Protein AF-A0A2G9R5C5-F1 (afdb_monomer_lite)

Radius of gyration: 30.63 Å; chains: 1; bounding box: 73×60×67 Å

Foldseek 3Di:
DDDDDDDDPDDDDDDDDDDPWPAPDVPHTPDDPVVVCVVVVVVVVDDDDPPDPPPPPPPDDDQWDWDFDDDPPPPGTDTGGPDDDDPDDDPDDDDDDDDDPPDDPLLPDDADDDPQQDQQDWDADCDDPRHRDTWGWHDQDSSNWTFIGDPVVPDDDDTDTHHDPPDD

Secondary structure (DSSP, 8-state):
-PPP----------PPPPPSS-EEETTEESS-HHHHHHHTTTTT-PPPPPSS-------PPPSEEEEE--STTS-SEEEEESSPPPS---SSPPPPPP--SS---GGGPPP---TT--TTPEEEP-SSTTTT-EEEEEEE-TTSPEEEE--TTT----SB-PPP----

Structure (mmCIF, N/CA/C/O backbone):
data_AF-A0A2G9R5C5-F1
#
_entry.id   AF-A0A2G9R5C5-F1
#
loop_
_atom_site.group_PDB
_atom_site.id
_atom_site.type_symbol
_atom_site.label_atom_id
_atom_site.label_alt_id
_atom_site.label_comp_id
_atom_site.label_asym_id
_atom_site.label_entity_id
_atom_site.label_seq_id
_atom_site.pdbx_PDB_ins_code
_atom_site.Cartn_x
_atom_site.Cartn_y
_atom_site.Cartn_z
_atom_site.occupancy
_atom_site.B_iso_or_equiv
_atom_site.auth_seq_id
_atom_site.auth_comp_id
_atom_site.auth_asym_id
_atom_site.auth_atom_id
_atom_site.pdbx_PDB_model_num
ATOM 1 N N . MET A 1 1 ? 33.228 -50.742 -10.915 1.00 42.09 1 MET A N 1
ATOM 2 C CA . MET A 1 1 ? 33.527 -49.304 -10.739 1.00 42.09 1 MET A CA 1
ATOM 3 C C . MET A 1 1 ? 32.229 -48.598 -10.375 1.00 42.09 1 MET A C 1
ATOM 5 O O . MET A 1 1 ? 31.372 -48.459 -11.234 1.00 42.09 1 MET A O 1
ATOM 9 N N . HIS A 1 2 ? 32.029 -48.271 -9.098 1.00 41.22 2 HIS A N 1
ATOM 10 C CA . HIS A 1 2 ? 30.785 -47.669 -8.605 1.00 41.22 2 HIS A CA 1
ATOM 11 C C . HIS A 1 2 ? 30.850 -46.144 -8.761 1.00 41.22 2 HIS A C 1
ATOM 13 O O . HIS A 1 2 ? 31.753 -45.508 -8.221 1.00 41.22 2 HIS A O 1
ATOM 19 N N . SER A 1 3 ? 29.920 -45.561 -9.522 1.00 46.59 3 SER A N 1
ATOM 20 C CA . SER A 1 3 ? 29.810 -44.111 -9.699 1.00 46.59 3 SER A CA 1
ATOM 21 C C . SER A 1 3 ? 29.190 -43.476 -8.455 1.00 46.59 3 SER A C 1
ATOM 23 O O . SER A 1 3 ? 28.039 -43.762 -8.121 1.00 46.59 3 SER A O 1
ATOM 25 N N . MET A 1 4 ? 29.932 -42.600 -7.781 1.00 47.84 4 MET A N 1
ATOM 26 C CA . MET A 1 4 ? 29.408 -41.802 -6.674 1.00 47.84 4 MET A CA 1
ATOM 27 C C . MET A 1 4 ? 28.444 -40.737 -7.205 1.00 47.84 4 MET A C 1
ATOM 29 O O . MET A 1 4 ? 28.829 -39.857 -7.976 1.00 47.84 4 MET A O 1
ATOM 33 N N . ALA A 1 5 ? 27.178 -40.834 -6.799 1.00 51.69 5 ALA A N 1
ATOM 34 C CA . ALA A 1 5 ? 26.180 -39.801 -7.021 1.00 51.69 5 ALA A CA 1
ATOM 35 C C . ALA A 1 5 ? 26.547 -38.570 -6.180 1.00 51.69 5 ALA A C 1
ATOM 37 O O . ALA A 1 5 ? 26.550 -38.621 -4.953 1.00 51.69 5 ALA A O 1
ATOM 38 N N . GLY A 1 6 ? 26.894 -37.471 -6.851 1.00 49.00 6 GLY A N 1
ATOM 39 C CA . GLY A 1 6 ? 27.171 -36.195 -6.205 1.00 49.00 6 GLY A CA 1
ATOM 40 C C . GLY A 1 6 ? 25.922 -35.654 -5.515 1.00 49.00 6 GLY A C 1
ATOM 41 O O . GLY A 1 6 ? 24.905 -35.390 -6.159 1.00 49.00 6 GLY A O 1
ATOM 42 N N . GLU A 1 7 ? 26.018 -35.480 -4.203 1.00 55.56 7 GLU A N 1
ATOM 43 C CA . GLU A 1 7 ? 25.000 -34.872 -3.358 1.00 55.56 7 GLU A CA 1
ATOM 44 C C . GLU A 1 7 ? 24.770 -33.416 -3.807 1.00 55.56 7 GLU A C 1
ATOM 46 O O . GLU A 1 7 ? 25.667 -32.568 -3.760 1.00 55.56 7 GLU A O 1
ATOM 51 N N . GLN A 1 8 ? 23.575 -33.113 -4.319 1.00 54.59 8 GLN A N 1
ATOM 52 C CA . GLN A 1 8 ? 23.234 -31.751 -4.720 1.00 54.59 8 GLN A CA 1
ATOM 53 C C . GLN A 1 8 ? 22.998 -30.901 -3.470 1.00 54.59 8 GLN A C 1
ATOM 55 O O . GLN A 1 8 ? 21.933 -30.955 -2.861 1.00 54.59 8 GLN A O 1
ATOM 60 N N . ALA A 1 9 ? 23.992 -30.090 -3.105 1.00 55.53 9 ALA A N 1
ATOM 61 C CA . ALA A 1 9 ? 23.889 -29.134 -2.009 1.00 55.53 9 ALA A CA 1
ATOM 62 C C . ALA A 1 9 ? 22.664 -28.213 -2.181 1.00 55.53 9 ALA A C 1
ATOM 64 O O . ALA A 1 9 ? 22.562 -27.430 -3.134 1.00 55.53 9 ALA A O 1
ATOM 65 N N . GLU A 1 10 ? 21.737 -28.291 -1.227 1.00 58.97 10 GLU A N 1
ATOM 66 C CA . GLU A 1 10 ? 20.510 -27.504 -1.194 1.00 58.97 10 GLU A CA 1
ATOM 67 C C . GLU A 1 10 ? 20.840 -25.999 -1.111 1.00 58.97 10 GLU A C 1
ATOM 69 O O . GLU A 1 10 ? 21.441 -25.499 -0.153 1.00 58.97 10 GLU A O 1
ATOM 74 N N . LYS A 1 11 ? 20.465 -25.228 -2.140 1.00 55.47 11 LYS A N 1
ATOM 75 C CA . LYS A 1 11 ? 20.684 -23.773 -2.161 1.00 55.47 11 LYS A CA 1
ATOM 76 C C . LYS A 1 11 ? 19.793 -23.093 -1.120 1.00 55.47 11 LYS A C 1
ATOM 78 O O . LYS A 1 11 ? 18.636 -22.777 -1.389 1.00 55.47 11 LYS A O 1
ATOM 83 N N . LYS A 1 12 ? 20.369 -22.777 0.044 1.00 60.56 12 LYS A N 1
ATOM 84 C CA . LYS A 1 12 ? 19.718 -22.010 1.119 1.00 60.56 12 LYS A CA 1
ATOM 85 C C . LYS A 1 12 ? 19.086 -20.719 0.573 1.00 60.56 12 LYS A C 1
ATOM 87 O O . LYS A 1 12 ? 19.779 -19.832 0.062 1.00 60.56 12 LYS A O 1
ATOM 92 N N . VAL A 1 13 ? 17.761 -20.603 0.692 1.00 72.50 13 VAL A N 1
ATOM 93 C CA . VAL A 1 13 ? 16.987 -19.452 0.200 1.00 72.50 13 VAL A CA 1
ATOM 94 C C . VAL A 1 13 ? 17.481 -18.165 0.867 1.00 72.50 13 VAL A C 1
ATOM 96 O O . VAL A 1 13 ? 17.433 -18.009 2.089 1.00 72.50 13 VAL A O 1
ATOM 99 N N . ARG A 1 14 ? 17.960 -17.210 0.061 1.00 68.50 14 ARG A N 1
ATOM 100 C CA . ARG A 1 14 ? 18.412 -15.901 0.550 1.00 68.50 14 ARG A CA 1
ATOM 101 C C . ARG A 1 14 ? 17.221 -15.117 1.105 1.00 68.50 14 ARG A C 1
ATOM 103 O O . ARG A 1 14 ? 16.388 -14.631 0.346 1.00 68.50 14 ARG A O 1
ATOM 110 N N . ARG A 1 15 ? 17.159 -14.939 2.428 1.00 75.69 15 ARG A N 1
ATOM 111 C CA . ARG A 1 15 ? 16.175 -14.049 3.062 1.00 75.69 15 ARG A CA 1
ATOM 112 C C . ARG A 1 15 ? 16.554 -12.589 2.788 1.00 75.69 15 ARG A C 1
ATOM 114 O O . ARG A 1 15 ? 17.653 -12.142 3.122 1.00 75.69 15 ARG A O 1
ATOM 121 N N . HIS A 1 16 ? 15.652 -11.834 2.165 1.00 82.06 16 HIS A N 1
ATOM 122 C CA . HIS A 1 16 ? 15.826 -10.393 1.997 1.00 82.06 16 HIS A CA 1
ATOM 123 C C . HIS A 1 16 ? 15.707 -9.687 3.354 1.00 82.06 16 HIS A C 1
ATOM 125 O O . HIS A 1 16 ? 14.856 -10.024 4.171 1.00 82.06 16 HIS A O 1
ATOM 131 N N . HIS A 1 17 ? 16.578 -8.707 3.603 1.00 84.25 17 HIS A N 1
ATOM 132 C CA . HIS A 1 17 ? 16.556 -7.949 4.853 1.00 84.25 17 HIS A CA 1
ATOM 133 C C . HIS A 1 17 ? 15.386 -6.954 4.854 1.00 84.25 17 HIS A C 1
ATOM 135 O O . HIS A 1 17 ? 15.147 -6.284 3.849 1.00 84.25 17 HIS A O 1
ATOM 141 N N . ALA A 1 18 ? 14.706 -6.812 5.994 1.00 87.06 18 ALA A N 1
ATOM 142 C CA . ALA A 1 18 ? 13.695 -5.776 6.206 1.00 87.06 18 ALA A CA 1
ATOM 143 C C . ALA A 1 18 ? 14.317 -4.363 6.293 1.00 87.06 18 ALA A C 1
ATOM 145 O O . ALA A 1 18 ? 15.541 -4.199 6.379 1.00 87.06 18 ALA A O 1
ATOM 146 N N . SER A 1 19 ? 13.474 -3.321 6.282 1.00 87.88 19 SER A N 1
ATOM 147 C CA . SER A 1 19 ? 13.937 -1.943 6.501 1.00 87.88 19 SER A CA 1
ATOM 148 C C . SER A 1 19 ? 14.635 -1.823 7.858 1.00 87.88 19 SER A C 1
ATOM 150 O O . SER A 1 19 ? 14.050 -2.128 8.891 1.00 87.88 19 SER A O 1
ATOM 152 N N . ARG A 1 20 ? 15.874 -1.315 7.866 1.00 91.06 20 ARG A N 1
ATOM 153 C CA . ARG A 1 20 ? 16.625 -1.015 9.103 1.00 91.06 20 ARG A CA 1
ATOM 154 C C . ARG A 1 20 ? 16.224 0.326 9.746 1.00 91.06 20 ARG A C 1
ATOM 156 O O . ARG A 1 20 ? 16.790 0.673 10.783 1.00 91.06 20 ARG A O 1
ATOM 163 N N . ASN A 1 21 ? 15.297 1.067 9.122 1.00 94.38 21 ASN A N 1
ATOM 164 C CA . ASN A 1 21 ? 14.729 2.320 9.626 1.00 94.38 21 ASN A CA 1
ATOM 165 C C . ASN A 1 21 ? 13.219 2.145 9.876 1.00 94.38 21 ASN A C 1
ATOM 167 O O . ASN A 1 21 ? 12.477 2.016 8.893 1.00 94.38 21 ASN A O 1
ATOM 171 N N . PRO A 1 22 ? 12.757 2.094 11.140 1.00 94.38 22 PRO A N 1
ATOM 172 C CA . PRO A 1 22 ? 11.332 2.070 11.441 1.00 94.38 22 PRO A CA 1
ATOM 173 C C . PRO A 1 22 ? 10.683 3.416 11.083 1.00 94.38 22 PRO A C 1
ATOM 175 O O . PRO A 1 22 ? 11.343 4.456 11.046 1.00 94.38 22 PRO A O 1
ATOM 178 N N . VAL A 1 23 ? 9.387 3.383 10.786 1.00 94.94 23 VAL A N 1
ATOM 179 C CA . VAL A 1 23 ? 8.602 4.561 10.392 1.00 94.94 23 VAL A CA 1
ATOM 180 C C . VAL A 1 23 ? 8.148 5.301 11.653 1.00 94.94 23 VAL A C 1
ATOM 182 O O . VAL A 1 23 ? 7.579 4.665 12.534 1.00 94.94 23 VAL A O 1
ATOM 185 N N . LEU A 1 24 ? 8.390 6.615 11.738 1.00 94.12 24 LEU A N 1
ATOM 186 C CA . LEU A 1 24 ? 7.807 7.470 12.788 1.00 94.12 24 LEU A CA 1
ATOM 187 C C . LEU A 1 24 ? 6.413 7.939 12.381 1.00 94.12 24 LEU A C 1
ATOM 189 O O . LEU A 1 24 ? 5.443 7.756 13.103 1.00 94.12 24 LEU A O 1
ATOM 193 N N . ALA A 1 25 ? 6.328 8.504 11.180 1.00 94.00 25 ALA A N 1
ATOM 194 C CA . ALA A 1 25 ? 5.101 8.967 10.554 1.00 94.00 25 ALA A CA 1
ATOM 195 C C . ALA A 1 25 ? 5.157 8.651 9.057 1.00 94.00 25 ALA A C 1
ATOM 197 O O . ALA A 1 25 ? 6.214 8.327 8.507 1.00 94.00 25 ALA A O 1
ATOM 198 N N . ARG A 1 26 ? 4.022 8.721 8.359 1.00 93.25 26 ARG A N 1
ATOM 199 C CA . ARG A 1 26 ? 3.970 8.399 6.927 1.00 93.25 26 ARG A CA 1
ATOM 200 C C . ARG A 1 26 ? 4.939 9.297 6.140 1.00 93.25 26 ARG A C 1
ATOM 202 O O . ARG A 1 26 ? 4.741 10.497 6.060 1.00 93.25 26 ARG A O 1
ATOM 209 N N . GLY A 1 27 ? 5.963 8.690 5.534 1.00 93.56 27 GLY A N 1
ATOM 210 C CA . GLY A 1 27 ? 7.002 9.396 4.770 1.00 93.56 27 GLY A CA 1
ATOM 211 C C . GLY A 1 27 ? 8.249 9.786 5.574 1.00 93.56 27 GLY A C 1
ATOM 212 O O . GLY A 1 27 ? 9.239 10.187 4.970 1.00 93.56 27 GLY A O 1
ATOM 213 N N . ILE A 1 28 ? 8.245 9.603 6.900 1.00 94.88 28 ILE A N 1
ATOM 214 C CA . ILE A 1 28 ? 9.334 10.005 7.801 1.00 94.88 28 ILE A CA 1
ATOM 215 C C . ILE A 1 28 ? 9.857 8.781 8.569 1.00 94.88 28 ILE A C 1
ATOM 217 O O . ILE A 1 28 ? 9.120 8.097 9.285 1.00 94.88 28 ILE A O 1
ATOM 221 N N . GLY A 1 29 ? 11.150 8.491 8.412 1.00 95.94 29 GLY A N 1
ATOM 222 C CA . GLY A 1 29 ? 11.846 7.436 9.157 1.00 95.94 29 GLY A CA 1
ATOM 223 C C . GLY A 1 29 ? 12.398 7.930 10.497 1.00 95.94 29 GLY A C 1
ATOM 224 O O . GLY A 1 29 ? 12.662 9.117 10.653 1.00 95.94 29 GLY A O 1
ATOM 225 N N . LYS A 1 30 ? 12.616 7.012 11.445 1.00 96.00 30 LYS A N 1
ATOM 226 C CA . LYS A 1 30 ? 13.136 7.311 12.792 1.00 96.00 30 LYS A CA 1
ATOM 227 C C . LYS A 1 30 ? 14.566 7.821 12.817 1.00 96.00 30 LYS A C 1
ATOM 229 O O . LYS A 1 30 ? 14.893 8.706 13.597 1.00 96.00 30 LYS A O 1
ATOM 234 N N . TYR A 1 31 ? 15.427 7.232 12.000 1.00 96.50 31 TYR A N 1
ATOM 235 C CA . TYR A 1 31 ? 16.850 7.551 11.987 1.00 96.50 31 TYR A CA 1
ATOM 236 C C . TYR A 1 31 ? 17.209 8.515 10.858 1.00 96.50 31 TYR A C 1
ATOM 238 O O . TYR A 1 31 ? 16.689 8.403 9.742 1.00 96.50 31 TYR A O 1
ATOM 246 N N . SER A 1 32 ? 18.167 9.398 11.146 1.00 95.50 32 SER A N 1
ATOM 247 C CA . SER A 1 32 ? 18.791 10.305 10.184 1.00 95.50 32 SER A CA 1
ATOM 248 C C . SER A 1 32 ? 19.652 9.559 9.153 1.00 95.50 32 SER A C 1
ATOM 250 O O . SER A 1 32 ? 19.941 8.361 9.273 1.00 95.50 32 SER A O 1
ATOM 252 N N . ARG A 1 33 ? 20.089 10.277 8.110 1.00 94.44 33 ARG A N 1
ATOM 253 C CA . ARG A 1 33 ? 20.901 9.711 7.019 1.00 94.44 33 ARG A CA 1
ATOM 254 C C . ARG A 1 33 ? 22.253 9.170 7.503 1.00 94.44 33 ARG A C 1
ATOM 256 O O . ARG A 1 33 ? 22.628 8.071 7.097 1.00 94.44 33 ARG A O 1
ATOM 263 N N . SER A 1 34 ? 22.948 9.888 8.389 1.00 95.56 34 SER A N 1
ATOM 264 C CA . SER A 1 34 ? 24.255 9.490 8.939 1.00 95.56 34 SER A CA 1
ATOM 265 C C . SER A 1 34 ? 24.152 8.248 9.829 1.00 95.56 34 SER A C 1
ATOM 267 O O . SER A 1 34 ? 24.880 7.274 9.628 1.00 95.56 34 SER A O 1
ATOM 269 N N . ALA A 1 35 ? 23.169 8.213 10.733 1.00 95.75 35 ALA A N 1
ATOM 270 C CA . ALA A 1 35 ? 22.892 7.038 11.555 1.00 95.75 35 ALA A CA 1
ATOM 271 C C . ALA A 1 35 ? 22.565 5.808 10.686 1.00 95.75 35 ALA A C 1
ATOM 273 O O . ALA A 1 35 ? 23.067 4.707 10.922 1.00 95.75 35 ALA A O 1
ATOM 274 N N . MET A 1 36 ? 21.768 5.985 9.626 1.00 95.38 36 MET A N 1
ATOM 275 C CA . MET A 1 36 ? 21.458 4.905 8.684 1.00 95.38 36 MET A CA 1
ATOM 276 C C . MET A 1 36 ? 22.661 4.442 7.861 1.00 95.38 36 MET A C 1
ATOM 278 O O . MET A 1 36 ? 22.742 3.252 7.546 1.00 95.38 36 MET A O 1
ATOM 282 N N . TYR A 1 37 ? 23.589 5.338 7.526 1.00 94.12 37 TYR A N 1
ATOM 283 C CA . TYR A 1 37 ? 24.833 5.002 6.835 1.00 94.12 37 TYR A CA 1
ATOM 284 C C . TYR A 1 37 ? 25.702 4.055 7.676 1.00 94.12 37 TYR A C 1
ATOM 286 O O . TYR A 1 37 ? 26.105 2.992 7.187 1.00 94.12 37 TYR A O 1
ATOM 294 N N . ALA A 1 38 ? 25.882 4.375 8.962 1.00 94.44 38 ALA A N 1
ATOM 295 C CA . ALA A 1 38 ? 26.588 3.526 9.919 1.00 94.44 38 ALA A CA 1
ATOM 296 C C . ALA A 1 38 ? 25.869 2.179 10.132 1.00 94.44 38 ALA A C 1
ATOM 298 O O . ALA A 1 38 ? 26.480 1.122 9.975 1.00 94.44 38 ALA A O 1
ATOM 299 N N . ARG A 1 39 ? 24.546 2.189 10.366 1.00 92.38 39 ARG A N 1
ATOM 300 C CA . ARG A 1 39 ? 23.723 0.970 10.559 1.00 92.38 39 ARG A CA 1
ATOM 301 C C . ARG A 1 39 ? 23.678 0.053 9.334 1.00 92.38 39 ARG A C 1
ATOM 303 O O . ARG A 1 39 ? 23.485 -1.159 9.461 1.00 92.38 39 ARG A O 1
ATOM 310 N N . LYS A 1 40 ? 23.796 0.604 8.122 1.00 91.81 40 LYS A N 1
ATOM 311 C CA . LYS A 1 40 ? 23.913 -0.184 6.882 1.00 91.81 40 LYS A CA 1
ATOM 312 C C . LYS A 1 40 ? 25.337 -0.679 6.621 1.00 91.81 40 LYS A C 1
ATOM 314 O O . LYS A 1 40 ? 25.519 -1.454 5.685 1.00 91.81 40 LYS A O 1
ATOM 31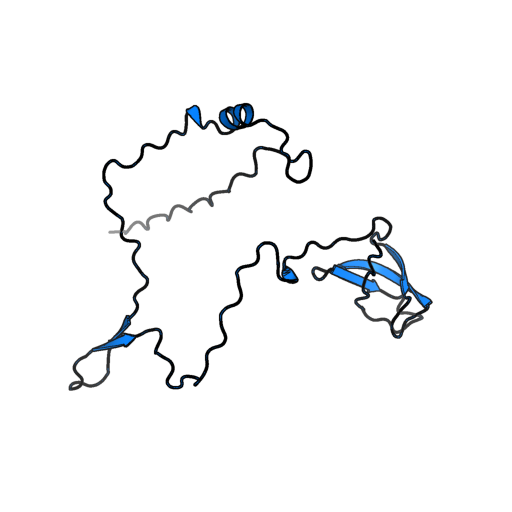9 N N . ALA A 1 41 ? 26.306 -0.261 7.436 1.00 93.00 41 ALA A N 1
ATOM 320 C CA . ALA A 1 41 ? 27.731 -0.508 7.247 1.00 93.00 41 ALA A CA 1
ATOM 321 C C . ALA A 1 41 ? 28.214 -0.134 5.834 1.00 93.00 41 ALA A C 1
ATOM 323 O O . ALA A 1 41 ? 29.082 -0.793 5.261 1.00 93.00 41 ALA A O 1
ATOM 324 N N . LEU A 1 42 ? 27.636 0.928 5.253 1.00 90.62 42 LEU A N 1
ATOM 325 C CA . LEU A 1 42 ? 27.959 1.357 3.887 1.00 90.62 42 LEU A CA 1
ATOM 326 C C . LEU A 1 42 ? 29.424 1.779 3.750 1.00 90.62 42 LEU A C 1
ATOM 328 O O . LEU A 1 42 ? 30.009 1.599 2.690 1.00 90.62 42 LEU A O 1
ATOM 332 N N . TYR A 1 43 ? 30.035 2.234 4.844 1.00 90.12 43 TYR A N 1
ATOM 333 C CA . TYR A 1 43 ? 31.460 2.545 4.903 1.00 90.12 43 TYR A CA 1
ATOM 334 C C . TYR A 1 43 ? 32.365 1.340 4.603 1.00 90.12 43 TYR A C 1
ATOM 336 O O . TYR A 1 43 ? 33.428 1.531 4.018 1.00 90.12 43 TYR A O 1
ATOM 344 N N . LYS A 1 44 ? 31.938 0.112 4.946 1.00 92.38 44 LYS A N 1
ATOM 345 C CA . LYS A 1 44 ? 32.645 -1.137 4.596 1.00 92.38 44 LYS A CA 1
ATOM 346 C C . LYS A 1 44 ? 32.213 -1.670 3.231 1.00 92.38 44 LYS A C 1
ATOM 348 O O . LYS A 1 44 ? 33.001 -2.265 2.508 1.00 92.38 44 LYS A O 1
ATOM 353 N N . ARG A 1 45 ? 30.948 -1.455 2.865 1.00 85.94 45 ARG A N 1
ATOM 354 C CA . ARG A 1 45 ? 30.346 -1.932 1.614 1.00 85.94 45 ARG A CA 1
ATOM 355 C C . ARG A 1 45 ? 30.552 -0.919 0.486 1.00 85.94 45 ARG A C 1
ATOM 357 O O . ARG A 1 45 ? 29.588 -0.394 -0.072 1.00 85.94 45 ARG A O 1
ATOM 364 N N . LYS A 1 46 ? 31.814 -0.652 0.153 1.00 82.94 46 LYS A N 1
ATOM 365 C CA . LYS A 1 46 ? 32.179 0.147 -1.020 1.00 82.94 46 LYS A CA 1
ATOM 366 C C . LYS A 1 46 ? 32.245 -0.769 -2.237 1.00 82.94 46 LYS A C 1
ATOM 368 O O . LYS A 1 46 ? 33.002 -1.733 -2.256 1.00 82.94 46 LYS A O 1
ATOM 373 N N . TYR A 1 47 ? 31.425 -0.486 -3.240 1.00 83.25 47 TYR A N 1
ATOM 374 C CA . TYR A 1 47 ? 31.478 -1.190 -4.514 1.00 83.25 47 TYR A CA 1
ATOM 375 C C . TYR A 1 47 ? 32.517 -0.516 -5.403 1.00 83.25 47 TYR A C 1
ATOM 377 O O . TYR A 1 47 ? 32.348 0.652 -5.745 1.00 83.25 47 TYR A O 1
ATOM 385 N N . LYS A 1 48 ? 33.580 -1.239 -5.773 1.00 80.38 48 LYS A N 1
ATOM 386 C CA . LYS A 1 48 ? 34.448 -0.817 -6.875 1.00 80.38 48 LYS A CA 1
ATOM 387 C C . LYS A 1 48 ? 33.678 -1.027 -8.179 1.00 80.38 48 LYS A C 1
ATOM 389 O O . LYS A 1 48 ? 33.100 -2.098 -8.383 1.00 80.38 48 LYS A O 1
ATOM 394 N N . ALA A 1 49 ? 33.614 0.003 -9.018 1.00 73.00 49 ALA A N 1
ATOM 395 C CA . ALA A 1 49 ? 33.113 -0.166 -10.375 1.00 73.00 49 ALA A CA 1
ATOM 396 C C . ALA A 1 49 ? 34.060 -1.125 -11.121 1.00 73.00 49 ALA A C 1
ATOM 398 O O . ALA A 1 49 ? 35.268 -1.046 -10.905 1.00 73.00 49 ALA A O 1
ATOM 399 N N . PRO A 1 50 ? 33.552 -2.044 -11.956 1.00 75.81 50 PRO A N 1
ATOM 400 C CA . PRO A 1 50 ? 34.427 -2.819 -12.824 1.00 75.81 50 PRO A CA 1
ATOM 401 C C . PRO A 1 50 ? 35.138 -1.861 -13.792 1.00 75.81 50 PRO A C 1
ATOM 403 O O . PRO A 1 50 ? 34.483 -1.062 -14.459 1.00 75.81 50 PRO A O 1
ATOM 406 N N . GLU A 1 51 ? 36.468 -1.938 -13.847 1.00 70.81 51 GLU A N 1
ATOM 407 C CA . GLU A 1 51 ? 37.333 -1.069 -14.666 1.00 70.81 51 GLU A CA 1
ATOM 408 C C . GLU A 1 51 ? 37.142 -1.298 -16.173 1.00 70.81 51 GLU A C 1
ATOM 410 O O . GLU A 1 51 ? 37.439 -0.428 -16.986 1.00 70.81 51 GLU A O 1
ATOM 415 N N . THR A 1 52 ? 36.544 -2.426 -16.561 1.00 63.38 52 THR A N 1
ATOM 416 C CA . THR A 1 52 ? 36.184 -2.710 -17.946 1.00 63.38 52 THR A CA 1
ATOM 417 C C . THR A 1 52 ? 34.669 -2.745 -18.109 1.00 63.38 52 THR A C 1
ATOM 419 O O . THR A 1 52 ? 33.956 -3.605 -17.583 1.00 63.38 52 THR A O 1
ATOM 422 N N . LYS A 1 53 ? 34.157 -1.816 -18.920 1.00 59.06 53 LYS A N 1
ATOM 423 C CA . LYS A 1 53 ? 32.852 -1.947 -19.573 1.00 59.06 53 LYS A CA 1
ATOM 424 C C . LYS A 1 53 ? 32.932 -3.061 -20.623 1.00 59.06 53 LYS A C 1
ATOM 426 O O . LYS A 1 53 ? 32.748 -2.813 -21.808 1.00 59.06 53 LYS A O 1
ATOM 431 N N . ILE A 1 54 ? 33.173 -4.308 -20.218 1.00 57.47 54 ILE A N 1
ATOM 432 C CA . ILE A 1 54 ? 32.638 -5.413 -21.009 1.00 57.47 54 ILE A CA 1
ATOM 433 C C . ILE A 1 54 ? 31.151 -5.367 -20.706 1.00 57.47 54 ILE A C 1
ATOM 435 O O . ILE A 1 54 ? 30.683 -5.895 -19.693 1.00 57.47 54 ILE A O 1
ATOM 439 N N . GLU A 1 55 ? 30.416 -4.631 -21.538 1.00 63.06 55 GLU A N 1
ATOM 440 C CA . GLU A 1 55 ? 28.970 -4.714 -21.568 1.00 63.06 55 GLU A CA 1
ATOM 441 C C . GLU A 1 55 ? 28.639 -6.196 -21.710 1.00 63.06 55 GLU A C 1
ATOM 443 O O . GLU A 1 55 ? 28.734 -6.773 -22.794 1.00 63.06 55 GLU A O 1
ATOM 448 N N . LYS A 1 56 ? 28.266 -6.847 -20.604 1.00 59.00 56 LYS A N 1
ATOM 449 C CA . LYS A 1 56 ? 27.506 -8.085 -20.677 1.00 59.00 56 LYS A CA 1
ATOM 450 C C . LYS A 1 56 ? 26.243 -7.694 -21.421 1.00 59.00 56 LYS A C 1
ATOM 452 O O . LYS A 1 56 ? 25.289 -7.225 -20.796 1.00 59.00 56 LYS A O 1
ATOM 457 N N . LYS A 1 57 ? 26.267 -7.810 -22.755 1.00 62.59 57 LYS A N 1
ATOM 458 C CA . LYS A 1 57 ? 25.099 -7.651 -23.612 1.00 62.59 57 LYS A CA 1
ATOM 459 C C . LYS A 1 57 ? 24.060 -8.556 -22.991 1.00 62.59 57 LYS A C 1
ATOM 461 O O . LYS A 1 57 ? 24.191 -9.777 -23.010 1.00 62.59 57 LYS A O 1
ATOM 466 N N . LYS A 1 58 ? 23.083 -7.933 -22.336 1.00 66.56 58 LYS A N 1
ATOM 467 C CA . LYS A 1 58 ? 21.954 -8.623 -21.731 1.00 66.56 58 LYS A CA 1
ATOM 468 C C . LYS A 1 58 ? 21.365 -9.439 -22.871 1.00 66.56 58 LYS A C 1
ATOM 470 O O . LYS A 1 58 ? 20.908 -8.838 -23.843 1.00 66.56 58 LYS A O 1
ATOM 475 N N . VAL A 1 59 ? 21.501 -10.765 -22.810 1.00 74.62 59 VAL A N 1
ATOM 476 C CA . VAL A 1 59 ? 21.087 -11.653 -23.899 1.00 74.62 59 VAL A CA 1
ATOM 477 C C . VAL A 1 59 ? 19.622 -11.342 -24.161 1.00 74.62 59 VAL A C 1
ATOM 479 O O . VAL A 1 59 ? 18.769 -11.560 -23.297 1.00 74.62 59 VAL A O 1
ATOM 482 N N . LYS A 1 60 ? 19.344 -10.698 -25.298 1.00 77.62 60 LYS A N 1
ATOM 483 C CA . LYS A 1 60 ? 17.974 -10.366 -25.672 1.00 77.62 60 LYS A CA 1
ATOM 484 C C . LYS A 1 60 ? 17.258 -11.701 -25.872 1.00 77.62 60 LYS A C 1
ATOM 486 O O . LYS A 1 60 ? 17.848 -12.591 -26.486 1.00 77.62 60 LYS A O 1
ATOM 491 N N . PRO A 1 61 ? 16.026 -11.866 -25.362 1.00 81.62 61 PRO A N 1
ATOM 492 C CA . PRO A 1 61 ? 15.262 -13.062 -25.677 1.00 81.62 61 PRO A CA 1
ATOM 493 C C . PRO A 1 61 ? 15.185 -13.201 -27.208 1.00 81.62 61 PRO A C 1
ATOM 495 O O . PRO A 1 61 ? 15.008 -12.183 -27.890 1.00 81.62 61 PRO A O 1
ATOM 498 N N . PRO A 1 62 ? 15.373 -14.413 -27.757 1.00 84.62 62 PRO A N 1
ATOM 499 C CA . PRO A 1 62 ? 15.441 -14.609 -29.197 1.00 84.62 62 PRO A CA 1
ATOM 500 C C . PRO A 1 62 ? 14.129 -14.159 -29.842 1.00 84.62 62 PRO A C 1
ATOM 502 O O . PRO A 1 62 ? 13.047 -14.511 -29.382 1.00 84.62 62 PRO A O 1
ATOM 505 N N . ALA A 1 63 ? 14.213 -13.354 -30.902 1.00 86.06 63 ALA A N 1
ATOM 506 C CA . ALA A 1 63 ? 13.033 -12.898 -31.642 1.00 86.06 63 ALA A CA 1
ATOM 507 C C . ALA A 1 63 ? 12.465 -13.995 -32.561 1.00 86.06 63 ALA A C 1
ATOM 509 O O . ALA A 1 63 ? 11.298 -13.952 -32.968 1.00 86.06 63 ALA A O 1
ATOM 510 N N . THR A 1 64 ? 13.301 -14.980 -32.881 1.00 90.19 64 THR A N 1
ATOM 511 C CA . THR A 1 64 ? 13.035 -16.066 -33.811 1.00 9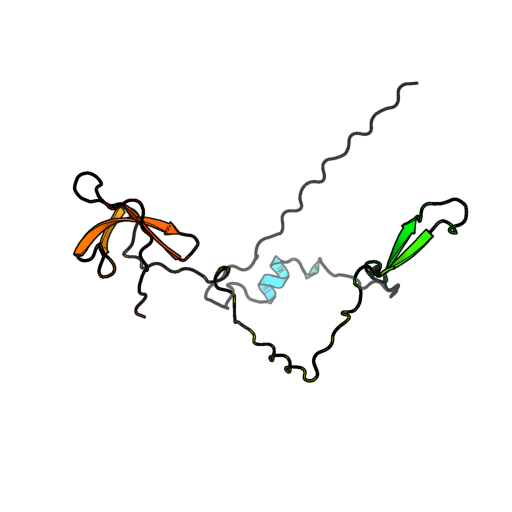0.19 64 THR A CA 1
ATOM 512 C C . THR A 1 64 ? 13.352 -17.410 -33.174 1.00 90.19 64 THR A C 1
ATOM 514 O O . THR A 1 64 ? 14.267 -17.537 -32.366 1.00 90.19 64 THR A O 1
ATOM 517 N N . VAL A 1 65 ? 12.583 -18.421 -33.556 1.00 91.38 65 VAL A N 1
ATOM 518 C CA . VAL A 1 65 ? 12.824 -19.820 -33.217 1.00 91.38 65 VAL A CA 1
ATOM 519 C C . VAL A 1 65 ? 13.015 -20.581 -34.516 1.00 91.38 65 VAL A C 1
ATOM 521 O O . VAL A 1 65 ? 12.172 -20.504 -35.412 1.00 91.38 65 VAL A O 1
ATOM 524 N N . THR A 1 66 ? 14.117 -21.314 -34.614 1.00 90.56 66 THR A N 1
ATOM 525 C CA . THR A 1 66 ? 14.351 -22.268 -35.696 1.00 90.56 66 THR A CA 1
ATOM 526 C C . THR A 1 66 ? 13.490 -23.497 -35.438 1.00 90.56 66 THR A C 1
ATOM 528 O O . THR A 1 66 ? 13.668 -24.188 -34.439 1.00 90.56 66 THR A O 1
ATOM 531 N N . LYS A 1 67 ? 12.511 -23.736 -36.306 1.00 87.00 67 LYS A N 1
ATOM 532 C CA . LYS A 1 67 ? 11.674 -24.935 -36.288 1.00 87.00 67 LYS A CA 1
ATOM 533 C C . LYS A 1 67 ? 12.196 -25.901 -37.337 1.00 87.00 67 LYS A C 1
ATOM 535 O O . LYS A 1 67 ? 12.407 -25.488 -38.474 1.00 87.00 67 LYS A O 1
ATOM 540 N N . THR A 1 68 ? 12.385 -27.163 -36.983 1.00 87.75 68 THR A N 1
ATOM 541 C CA . THR A 1 68 ? 12.637 -28.205 -37.980 1.00 87.75 68 THR A CA 1
ATOM 542 C C . THR A 1 68 ? 11.380 -28.416 -38.824 1.00 87.75 68 THR A C 1
ATOM 544 O O . THR A 1 68 ? 10.256 -28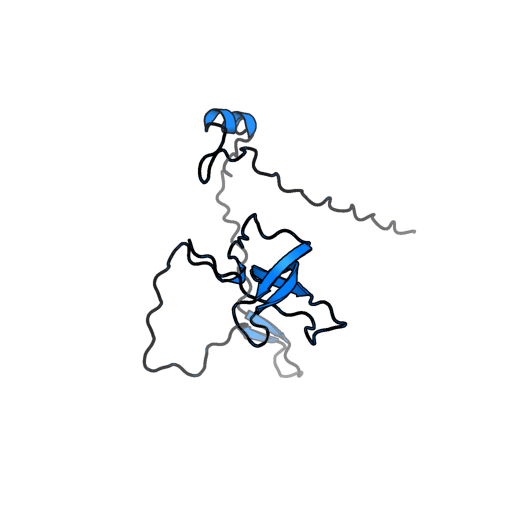.307 -38.327 1.00 87.75 68 THR A O 1
ATOM 547 N N . VAL A 1 69 ? 11.560 -28.630 -40.123 1.00 81.31 69 VAL A N 1
ATOM 548 C CA . VAL A 1 69 ? 10.472 -28.842 -41.084 1.00 81.31 69 VAL A CA 1
ATOM 549 C C . VAL A 1 69 ? 10.589 -30.260 -41.617 1.00 81.31 69 VAL A C 1
ATOM 551 O O . VAL A 1 69 ? 11.669 -30.666 -42.030 1.00 81.31 69 VAL A O 1
ATOM 554 N N . GLY A 1 70 ? 9.489 -31.014 -41.576 1.00 82.31 70 GLY A N 1
ATOM 555 C CA . GLY A 1 70 ? 9.458 -32.405 -42.031 1.00 82.31 70 GLY A CA 1
ATOM 556 C C . GLY A 1 70 ? 9.526 -32.547 -43.556 1.00 82.31 70 GLY A C 1
ATOM 557 O O . GLY A 1 70 ? 9.038 -31.681 -44.289 1.00 82.31 70 GLY A O 1
ATOM 558 N N . GLY A 1 71 ? 10.102 -33.663 -44.009 1.00 82.38 71 GLY A N 1
ATOM 559 C CA . GLY A 1 71 ? 10.209 -34.073 -45.414 1.00 82.38 71 GLY A CA 1
ATOM 560 C C . GLY A 1 71 ? 11.628 -33.955 -45.981 1.00 82.38 71 GLY A C 1
ATOM 561 O O . GLY A 1 71 ? 12.267 -32.909 -45.864 1.00 82.38 71 GLY A O 1
ATOM 562 N N . ASP A 1 72 ? 12.090 -35.011 -46.655 1.00 78.75 72 ASP A N 1
ATOM 563 C CA . ASP A 1 72 ? 13.492 -35.189 -47.076 1.00 78.75 72 ASP A CA 1
ATOM 564 C C . ASP A 1 72 ? 13.980 -34.136 -48.086 1.00 78.75 72 ASP A C 1
ATOM 566 O O . ASP A 1 72 ? 15.168 -33.840 -48.170 1.00 78.75 72 ASP A O 1
ATOM 570 N N . LYS A 1 73 ? 13.054 -33.502 -48.819 1.00 83.56 73 LYS A N 1
ATOM 571 C CA . LYS A 1 73 ? 13.342 -32.462 -49.824 1.00 83.56 73 LYS A CA 1
ATOM 572 C C . LYS A 1 73 ? 13.081 -31.025 -49.333 1.00 83.56 73 LYS A C 1
ATOM 574 O O . LYS A 1 73 ? 13.207 -30.087 -50.112 1.00 83.56 73 LYS A O 1
ATOM 579 N N . ASN A 1 74 ? 12.720 -30.828 -48.058 1.00 76.56 74 ASN A N 1
ATOM 580 C CA . ASN A 1 74 ? 12.268 -29.532 -47.515 1.00 76.56 74 ASN A CA 1
ATOM 581 C C . ASN A 1 74 ? 13.348 -28.701 -46.793 1.00 76.56 74 ASN A C 1
ATOM 583 O O . ASN A 1 74 ? 13.023 -27.693 -46.159 1.00 76.56 74 ASN A O 1
ATOM 587 N N . GLY A 1 75 ? 14.625 -29.091 -46.875 1.00 75.38 75 GLY A N 1
ATOM 588 C CA . GLY A 1 75 ? 15.746 -28.274 -46.384 1.00 75.38 75 GLY A CA 1
ATOM 589 C C . GLY A 1 75 ? 15.869 -28.166 -44.854 1.00 75.38 75 GLY A C 1
ATOM 590 O O . GLY A 1 75 ? 16.574 -27.294 -44.349 1.00 75.38 75 GLY A O 1
ATOM 591 N N . GLY A 1 76 ? 15.191 -29.036 -44.096 1.00 81.06 76 GLY A N 1
ATOM 592 C CA . GLY A 1 76 ? 15.467 -29.317 -42.682 1.00 81.06 76 GLY A CA 1
ATOM 593 C C . GLY A 1 76 ? 14.949 -28.309 -41.649 1.00 81.06 76 GLY A C 1
ATOM 594 O O . GLY A 1 76 ? 14.349 -28.727 -40.659 1.00 81.06 76 GLY A O 1
ATOM 595 N N . SER A 1 77 ? 15.135 -26.994 -41.816 1.00 88.19 77 SER A N 1
ATOM 596 C CA . SER A 1 77 ? 14.689 -26.020 -40.802 1.00 88.19 77 SER A CA 1
ATOM 597 C C . SER A 1 77 ? 14.233 -24.669 -41.355 1.00 88.19 77 SER A C 1
ATOM 599 O O . SER A 1 77 ? 14.689 -24.201 -42.394 1.00 88.19 77 SER A O 1
ATOM 601 N N . ARG A 1 78 ? 13.304 -24.021 -40.644 1.00 84.31 78 ARG A N 1
ATOM 602 C CA . ARG A 1 78 ? 12.796 -22.676 -40.935 1.00 84.31 78 ARG A CA 1
ATOM 603 C C . ARG A 1 78 ? 12.888 -21.789 -39.708 1.00 84.31 78 ARG A C 1
ATOM 605 O O . ARG A 1 78 ? 12.455 -22.152 -38.616 1.00 84.31 78 ARG A O 1
ATOM 612 N N . VAL A 1 79 ? 13.379 -20.574 -39.907 1.00 89.50 79 VAL A N 1
ATOM 613 C CA . VAL A 1 79 ? 13.433 -19.544 -38.868 1.00 89.50 79 VAL A CA 1
ATOM 614 C C . VAL A 1 79 ? 12.076 -18.839 -38.790 1.00 89.50 79 VAL A C 1
ATOM 616 O O . VAL A 1 79 ? 11.652 -18.170 -39.730 1.00 89.50 79 VAL A O 1
ATOM 619 N N . VAL A 1 80 ? 11.370 -18.983 -37.666 1.00 89.56 80 VAL A N 1
ATOM 620 C CA . VAL A 1 80 ? 10.021 -18.431 -37.459 1.00 89.56 80 VAL A CA 1
ATOM 621 C C . VAL A 1 80 ? 10.045 -17.356 -36.376 1.00 89.56 80 VAL A C 1
ATOM 623 O O . VAL A 1 80 ? 10.533 -17.583 -35.273 1.00 89.56 80 VAL A O 1
ATOM 626 N N . LYS A 1 81 ? 9.472 -16.180 -36.658 1.00 92.50 81 LYS A N 1
ATOM 627 C CA . LYS A 1 81 ? 9.286 -15.108 -35.662 1.00 92.50 81 LYS A CA 1
ATOM 628 C C . LYS A 1 81 ? 8.299 -15.544 -34.570 1.00 92.50 81 LYS A C 1
ATOM 630 O O . LYS A 1 81 ? 7.225 -16.053 -34.889 1.00 92.50 81 LYS A O 1
ATOM 635 N N . LEU A 1 82 ? 8.622 -15.285 -33.300 1.00 90.75 82 LEU A N 1
ATOM 636 C CA . LEU A 1 82 ? 7.748 -15.612 -32.158 1.00 90.75 82 LEU A CA 1
ATOM 637 C C . LEU A 1 82 ? 6.484 -14.746 -32.095 1.00 90.75 82 LEU A C 1
ATOM 639 O O . LEU A 1 82 ? 5.423 -15.219 -31.697 1.00 90.75 82 LEU A O 1
ATOM 643 N N . ARG A 1 83 ? 6.589 -13.474 -32.489 1.00 90.50 83 ARG A N 1
ATOM 644 C CA . ARG A 1 83 ? 5.459 -12.545 -32.599 1.00 90.50 83 ARG A CA 1
ATOM 645 C C . ARG A 1 83 ? 5.352 -12.092 -34.049 1.00 90.50 83 ARG A C 1
ATOM 647 O O . ARG A 1 83 ? 6.221 -11.369 -34.534 1.00 90.50 83 ARG A O 1
ATOM 654 N N . LYS A 1 84 ? 4.322 -12.568 -34.750 1.00 91.94 84 LYS A N 1
ATOM 655 C CA . LYS A 1 84 ? 4.003 -12.127 -36.115 1.00 91.94 84 LYS A CA 1
ATOM 656 C C . LYS A 1 84 ? 3.321 -10.757 -36.066 1.00 91.94 84 LYS A C 1
ATOM 658 O O . LYS A 1 84 ? 2.654 -10.438 -35.085 1.00 91.94 84 LYS A O 1
ATOM 663 N N . MET A 1 85 ? 3.513 -9.957 -37.111 1.00 92.75 85 MET A N 1
ATOM 664 C CA . MET A 1 85 ? 2.834 -8.666 -37.246 1.00 92.75 85 MET A CA 1
ATOM 665 C C . MET A 1 85 ? 1.337 -8.881 -37.520 1.00 92.75 85 MET A C 1
ATOM 667 O O . MET A 1 85 ? 0.985 -9.884 -38.151 1.00 92.75 85 MET A O 1
ATOM 671 N N . PRO A 1 86 ? 0.458 -7.989 -37.028 1.00 94.56 86 PRO A N 1
ATOM 672 C CA . PRO A 1 86 ? -0.965 -8.045 -37.346 1.00 94.56 86 PRO A CA 1
ATOM 673 C C . PRO A 1 86 ? -1.188 -7.836 -38.851 1.00 94.56 86 PRO A C 1
ATOM 675 O O . PRO A 1 86 ? -0.434 -7.116 -39.498 1.00 94.56 86 PRO A O 1
ATOM 678 N N . ARG A 1 87 ? -2.216 -8.488 -39.410 1.00 96.19 87 ARG A N 1
ATOM 679 C CA . ARG A 1 87 ? -2.570 -8.382 -40.840 1.00 96.19 87 ARG A CA 1
ATOM 680 C C . ARG A 1 87 ? -3.391 -7.128 -41.158 1.00 96.19 87 ARG A C 1
ATOM 682 O O . ARG A 1 87 ? -3.332 -6.644 -42.279 1.00 96.19 87 ARG A O 1
ATOM 689 N N . TYR A 1 88 ? -4.170 -6.647 -40.193 1.00 95.69 88 TYR A N 1
ATOM 690 C CA . TYR A 1 88 ? -5.077 -5.511 -40.338 1.00 95.69 88 TYR A CA 1
ATOM 691 C C . TYR A 1 88 ? -4.593 -4.336 -39.487 1.00 95.69 88 TYR A C 1
ATOM 693 O O . TYR A 1 88 ? -4.193 -4.541 -38.337 1.00 95.69 88 TYR A O 1
ATOM 701 N N . TYR A 1 89 ? -4.660 -3.131 -40.054 1.00 93.62 89 TYR A N 1
ATOM 702 C CA . TYR A 1 89 ? -4.333 -1.866 -39.399 1.00 93.62 89 TYR A CA 1
ATOM 703 C C . TYR A 1 89 ? -5.559 -0.945 -39.443 1.00 93.62 89 TYR A C 1
ATOM 705 O O . TYR A 1 89 ? -6.238 -0.916 -40.471 1.00 93.62 89 TYR A O 1
ATOM 713 N N . PRO A 1 90 ? -5.871 -0.218 -38.357 1.00 95.19 90 PRO A N 1
ATOM 714 C CA . PRO A 1 90 ? -6.912 0.802 -38.389 1.00 95.19 90 PRO A CA 1
ATOM 715 C C . PRO A 1 90 ? -6.461 2.011 -39.226 1.00 95.19 90 PRO A C 1
ATOM 717 O O . PRO A 1 90 ? -5.267 2.281 -39.332 1.00 95.19 90 PRO A O 1
ATOM 720 N N . THR A 1 91 ? -7.417 2.750 -39.796 1.00 95.81 91 THR A N 1
ATOM 721 C CA . THR A 1 91 ? -7.137 3.993 -40.541 1.00 95.81 91 THR A CA 1
ATOM 722 C C . THR A 1 91 ? -6.675 5.123 -39.617 1.00 95.81 91 THR A C 1
ATOM 724 O O . THR A 1 91 ? -5.839 5.930 -40.007 1.00 95.81 91 THR A O 1
ATOM 727 N N . GLU A 1 92 ? -7.180 5.153 -38.379 1.00 95.69 92 GLU A N 1
ATOM 728 C CA . GLU A 1 92 ? -6.825 6.146 -37.364 1.00 95.69 92 GLU A CA 1
ATOM 729 C C . GLU A 1 92 ? -6.397 5.467 -36.060 1.00 95.69 92 GLU A C 1
ATOM 731 O O . GLU A 1 92 ? -7.046 4.533 -35.580 1.00 95.69 92 GLU A O 1
ATOM 736 N N . ASP A 1 93 ? -5.313 5.968 -35.465 1.00 93.38 93 ASP A N 1
ATOM 737 C CA . ASP A 1 93 ? -4.811 5.510 -34.173 1.00 93.38 93 ASP A CA 1
ATOM 738 C C . ASP A 1 93 ? -5.238 6.457 -33.047 1.00 93.38 93 ASP A C 1
ATOM 740 O O . ASP A 1 93 ? -5.097 7.678 -33.128 1.00 93.38 93 ASP A O 1
ATOM 744 N N . VAL A 1 94 ? -5.685 5.882 -31.927 1.00 94.00 94 VAL A N 1
ATOM 745 C CA . VAL A 1 94 ? -5.958 6.657 -30.711 1.00 94.00 94 VAL A CA 1
ATOM 746 C C . VAL A 1 94 ? -4.632 6.987 -30.014 1.00 94.00 94 VAL A C 1
ATOM 748 O O . VAL A 1 94 ? -3.873 6.065 -29.679 1.00 94.00 94 VAL A O 1
ATOM 751 N N . PRO A 1 95 ? -4.338 8.269 -29.718 1.00 95.38 95 PRO A N 1
ATOM 752 C CA . PRO A 1 95 ? -3.109 8.638 -29.032 1.00 95.38 95 PRO A CA 1
ATOM 753 C C . PRO A 1 95 ? -3.040 7.998 -27.642 1.00 95.38 95 PRO A C 1
ATOM 755 O O . PRO A 1 95 ? -4.037 7.824 -26.933 1.00 95.38 95 PRO A O 1
ATOM 758 N N . ARG A 1 96 ? -1.826 7.634 -27.218 1.00 94.62 96 ARG A N 1
ATOM 759 C CA . ARG A 1 96 ? -1.626 6.988 -25.916 1.00 94.62 96 ARG A CA 1
ATOM 760 C C . ARG A 1 96 ? -1.918 7.968 -24.784 1.00 94.62 96 ARG A C 1
ATOM 762 O O . ARG A 1 96 ? -1.520 9.127 -24.820 1.00 94.62 96 ARG A O 1
ATOM 769 N N . LYS A 1 97 ? -2.539 7.459 -23.719 1.00 94.62 97 LYS A N 1
ATOM 770 C CA . LYS A 1 97 ? -2.753 8.220 -22.482 1.00 94.62 97 LYS A CA 1
ATOM 771 C C . LYS A 1 97 ? -1.412 8.560 -21.826 1.00 94.62 97 LYS A C 1
ATOM 773 O O . LYS A 1 97 ? -0.513 7.719 -21.775 1.00 94.62 97 LYS A O 1
ATOM 778 N N . LEU A 1 98 ? -1.316 9.765 -21.265 1.00 94.31 98 LEU A N 1
ATOM 779 C CA . LEU A 1 98 ? -0.161 10.195 -20.476 1.00 94.31 98 LEU A CA 1
ATOM 780 C C . LEU A 1 98 ? 0.011 9.321 -19.224 1.00 94.31 98 LEU A C 1
ATOM 782 O O . LEU A 1 98 ? -0.961 8.845 -18.627 1.00 94.31 98 LEU A O 1
ATOM 786 N N . LEU A 1 99 ? 1.263 9.123 -18.807 1.00 93.75 99 LEU A N 1
ATOM 787 C CA . LEU A 1 99 ? 1.590 8.344 -17.617 1.00 93.75 99 LEU A CA 1
ATOM 788 C C . LEU A 1 99 ? 1.202 9.122 -16.353 1.00 93.75 99 LEU A C 1
ATOM 790 O O . LEU A 1 99 ? 1.831 10.114 -16.002 1.00 93.75 99 LEU A O 1
ATOM 794 N N . SER A 1 100 ? 0.191 8.640 -15.630 1.00 93.31 100 SER A N 1
ATOM 795 C CA . SER A 1 100 ? -0.165 9.168 -14.309 1.00 93.31 100 SER A CA 1
ATOM 796 C C . SER A 1 100 ? 0.471 8.341 -13.193 1.00 93.31 100 SER A C 1
ATOM 798 O O . SER A 1 100 ? 0.296 7.119 -13.158 1.00 93.31 100 SER A O 1
ATOM 800 N N . HIS A 1 101 ? 1.128 8.990 -12.230 1.00 92.00 101 HIS A N 1
ATOM 801 C CA . HIS A 1 101 ? 1.594 8.325 -11.015 1.00 92.00 101 HIS A CA 1
ATOM 802 C C . HIS A 1 101 ? 0.450 8.150 -9.994 1.00 92.00 101 HIS A C 1
ATOM 804 O O . HIS A 1 101 ? -0.511 8.913 -9.964 1.00 92.00 101 HIS A O 1
ATOM 810 N N . GLY A 1 102 ? 0.544 7.130 -9.136 1.00 87.75 102 GLY A N 1
ATOM 811 C CA . GLY A 1 102 ? -0.330 6.970 -7.964 1.00 87.75 102 GLY A CA 1
ATOM 812 C C . GLY A 1 102 ? -1.665 6.253 -8.197 1.00 87.75 102 GLY A C 1
ATOM 813 O O . GLY A 1 102 ? -2.221 5.715 -7.237 1.00 87.75 102 GLY A O 1
ATOM 814 N N . LYS A 1 103 ? -2.152 6.146 -9.440 1.00 92.38 103 LYS A N 1
ATOM 815 C CA . LYS A 1 103 ? -3.363 5.367 -9.755 1.00 92.38 103 LYS A CA 1
ATOM 816 C C . LYS A 1 103 ? -3.065 3.870 -9.658 1.00 92.38 103 LYS A C 1
ATOM 818 O O . LYS A 1 103 ? -2.322 3.311 -10.462 1.00 92.38 103 LYS A O 1
ATOM 823 N N . LYS A 1 104 ? -3.630 3.215 -8.643 1.00 93.56 104 LYS A N 1
ATOM 824 C CA . LYS A 1 104 ? -3.478 1.771 -8.407 1.00 93.56 104 LYS A CA 1
ATOM 825 C C . LYS A 1 104 ? -4.764 1.033 -8.787 1.00 93.56 104 LYS A C 1
ATOM 827 O O . LYS A 1 104 ? -5.842 1.575 -8.547 1.00 93.56 104 LYS A O 1
ATOM 832 N N . PRO A 1 105 ? -4.676 -0.202 -9.312 1.00 94.94 105 PRO A N 1
ATO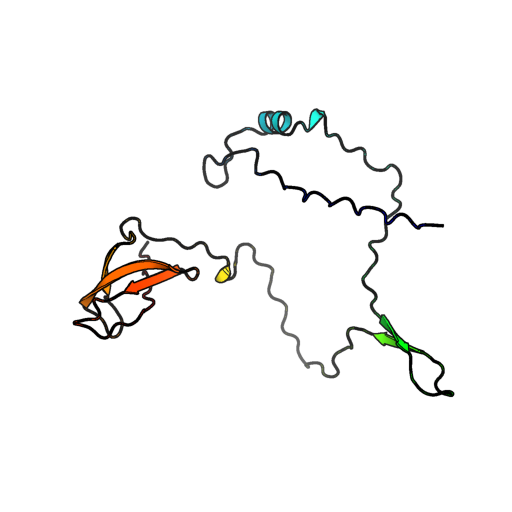M 833 C CA . PRO A 1 105 ? -5.855 -1.041 -9.510 1.00 94.94 105 PRO A CA 1
ATOM 834 C C . PRO A 1 105 ? -6.486 -1.422 -8.163 1.00 94.94 105 PRO A C 1
ATOM 836 O O . PRO A 1 105 ? -5.780 -1.519 -7.155 1.00 94.94 105 PRO A O 1
ATOM 839 N N . PHE A 1 106 ? -7.793 -1.700 -8.165 1.00 93.38 106 PHE A N 1
ATOM 840 C CA . PHE A 1 106 ? -8.589 -2.038 -6.972 1.00 93.38 106 PHE A CA 1
ATOM 841 C C . PHE A 1 106 ? -8.001 -3.180 -6.127 1.00 93.38 106 PHE A C 1
ATOM 843 O O . PHE A 1 106 ? -8.062 -3.173 -4.895 1.00 93.38 106 PHE A O 1
ATOM 850 N N . SER A 1 107 ? -7.364 -4.159 -6.769 1.00 93.62 107 SER A N 1
ATOM 851 C CA . SER A 1 107 ? -6.697 -5.263 -6.072 1.00 93.62 107 SER A CA 1
ATOM 852 C C . SER A 1 107 ? -5.603 -4.785 -5.108 1.00 93.62 107 SER A C 1
ATOM 854 O O . SER A 1 107 ? -5.425 -5.378 -4.048 1.00 93.62 107 SER A O 1
ATOM 856 N N . LYS A 1 108 ? -4.926 -3.672 -5.421 1.00 94.50 108 LYS A N 1
ATOM 857 C CA . LYS A 1 108 ? -3.820 -3.096 -4.636 1.00 94.50 108 LYS A CA 1
ATOM 858 C C . LYS A 1 108 ? -4.257 -1.989 -3.668 1.00 94.50 108 LYS A C 1
ATOM 860 O O . LYS A 1 108 ? -3.396 -1.352 -3.056 1.00 94.50 108 LYS A O 1
ATOM 865 N N . HIS A 1 109 ? -5.553 -1.701 -3.560 1.00 94.31 109 HIS A N 1
ATOM 866 C CA . HIS A 1 109 ? -6.055 -0.700 -2.615 1.00 94.31 109 HIS A CA 1
ATOM 867 C C . HIS A 1 109 ? -5.938 -1.209 -1.175 1.00 94.31 109 HIS A C 1
ATOM 869 O O . HIS A 1 109 ? -6.165 -2.389 -0.897 1.00 94.31 109 HIS A O 1
ATOM 875 N N . LYS A 1 110 ? -5.568 -0.314 -0.252 1.00 92.38 110 LYS A N 1
ATOM 876 C CA . LYS A 1 110 ? -5.577 -0.621 1.180 1.00 92.38 110 LYS A CA 1
ATOM 877 C C . LYS A 1 110 ? -7.022 -0.577 1.661 1.00 92.38 110 LYS A C 1
ATOM 879 O O . LYS A 1 110 ? -7.732 0.384 1.385 1.00 92.38 110 LYS A O 1
ATOM 884 N N . ARG A 1 111 ? -7.442 -1.626 2.362 1.00 93.88 111 ARG A N 1
ATOM 885 C CA . ARG A 1 111 ? -8.773 -1.712 2.960 1.00 93.88 111 ARG A CA 1
ATOM 886 C C . ARG A 1 111 ? -8.706 -1.210 4.384 1.00 93.88 111 ARG A C 1
ATOM 888 O O . ARG A 1 111 ? -7.782 -1.549 5.121 1.00 93.88 111 ARG A O 1
ATOM 895 N N . HIS A 1 112 ? -9.653 -0.352 4.705 1.00 92.44 112 HIS A N 1
ATOM 896 C CA . HIS A 1 112 ? -9.842 0.213 6.023 1.00 92.44 112 HIS A CA 1
ATOM 897 C C . HIS A 1 112 ? -11.161 -0.313 6.566 1.00 92.44 112 HIS A C 1
ATOM 899 O O . HIS A 1 112 ? -12.030 -0.723 5.795 1.00 92.44 112 HIS A O 1
ATOM 905 N N . LEU A 1 113 ? -11.256 -0.361 7.883 1.00 92.50 113 LEU A N 1
ATOM 906 C CA . LEU A 1 113 ? -12.426 -0.828 8.596 1.00 92.50 113 LEU A CA 1
ATOM 907 C C . LEU A 1 113 ? -12.536 0.009 9.870 1.00 92.50 113 LEU A C 1
ATOM 909 O O . LEU A 1 113 ? -11.513 0.286 10.509 1.00 92.50 113 LEU A O 1
ATOM 913 N N . ARG A 1 114 ? -13.744 0.473 10.196 1.00 93.94 114 ARG A N 1
ATOM 914 C CA . ARG A 1 114 ? -13.986 1.285 11.398 1.00 93.94 114 ARG A CA 1
ATOM 915 C C . ARG A 1 114 ? -13.692 0.492 12.670 1.00 93.94 114 ARG A C 1
ATOM 917 O O . ARG A 1 114 ? -14.084 -0.662 12.788 1.00 93.94 114 ARG A O 1
ATOM 924 N N . SER A 1 115 ? -13.076 1.135 13.660 1.00 92.94 115 SER A N 1
ATOM 925 C CA . SER A 1 115 ? -12.680 0.499 14.928 1.00 92.94 115 SER A CA 1
ATOM 926 C C . SER A 1 115 ? -13.840 -0.125 15.713 1.00 92.94 115 SER A C 1
ATOM 928 O O . SER A 1 115 ? -13.622 -1.081 16.447 1.00 92.94 115 SER A O 1
ATOM 930 N N . SER A 1 116 ? -15.068 0.376 15.543 1.00 95.06 116 SER A N 1
ATOM 931 C CA . SER A 1 116 ? -16.271 -0.170 16.184 1.00 95.06 116 SER A CA 1
ATOM 932 C C . SER A 1 116 ? -16.718 -1.525 15.623 1.00 95.06 116 SER A C 1
ATOM 934 O O . SER A 1 116 ? -17.509 -2.230 16.251 1.00 95.06 116 SER A O 1
ATOM 936 N N . ILE A 1 117 ? -16.246 -1.894 14.431 1.00 93.38 117 ILE A N 1
ATOM 937 C CA . ILE A 1 117 ? -16.621 -3.134 13.762 1.00 93.38 117 ILE A CA 1
ATOM 938 C C . ILE A 1 117 ? -15.584 -4.197 14.140 1.00 93.38 117 ILE A C 1
ATOM 940 O O . ILE A 1 117 ? -14.559 -4.370 13.492 1.00 93.38 117 ILE A O 1
ATOM 944 N N . THR A 1 118 ? -15.831 -4.937 15.210 1.00 94.88 118 THR A N 1
ATOM 945 C CA . THR A 1 118 ? -14.980 -6.056 15.626 1.00 94.88 118 THR A CA 1
ATOM 946 C C . THR A 1 118 ? -15.685 -7.378 15.333 1.00 94.88 118 THR A C 1
ATOM 948 O O . THR A 1 118 ? -16.917 -7.418 15.255 1.00 94.88 118 THR A O 1
ATOM 951 N N . PRO A 1 119 ? -14.948 -8.474 15.073 1.00 95.31 119 PRO A N 1
ATOM 952 C CA . PRO A 1 119 ? -15.567 -9.781 14.855 1.00 95.31 119 PRO A CA 1
ATOM 953 C C . PRO A 1 119 ? -16.487 -10.127 16.037 1.00 95.31 119 PRO A C 1
ATOM 955 O O . PRO A 1 119 ? -16.057 -10.097 17.184 1.00 95.31 119 PRO A O 1
ATOM 958 N N . GLY A 1 120 ? -17.757 -10.419 15.751 1.00 92.81 120 GLY A N 1
ATOM 959 C CA . GLY A 1 120 ? -18.815 -10.629 16.745 1.00 92.81 120 GLY A CA 1
ATOM 960 C C . GLY A 1 120 ? -19.772 -9.444 16.930 1.00 92.81 120 GLY A C 1
ATOM 961 O O . GLY A 1 120 ? -20.872 -9.643 17.446 1.00 92.81 120 GLY A O 1
ATOM 962 N N . THR A 1 121 ? -19.429 -8.239 16.460 1.00 93.75 121 THR A N 1
ATOM 963 C CA . THR A 1 121 ? -20.322 -7.073 16.544 1.00 93.75 121 THR A CA 1
ATOM 964 C C . THR A 1 121 ? -21.617 -7.311 15.765 1.00 93.75 121 THR A C 1
ATOM 966 O O . THR A 1 121 ? -21.613 -7.810 14.634 1.00 93.75 121 THR A O 1
ATOM 969 N N . VAL A 1 122 ? -22.744 -6.912 16.360 1.00 93.25 122 VAL A N 1
ATOM 970 C CA . VAL A 1 122 ? -24.052 -6.923 15.699 1.00 93.25 122 VAL A CA 1
ATOM 971 C C . VAL A 1 122 ? -24.191 -5.672 14.836 1.00 93.25 122 VAL A C 1
ATOM 973 O O . VAL A 1 122 ? -24.196 -4.550 15.333 1.00 93.25 122 VAL A O 1
ATOM 976 N N . LEU A 1 123 ? -24.329 -5.873 13.532 1.00 92.38 123 LEU A N 1
ATOM 977 C CA . LEU A 1 123 ? -24.560 -4.833 12.539 1.00 92.38 123 LEU A CA 1
ATOM 978 C C . LEU A 1 123 ? -26.046 -4.762 12.179 1.00 92.38 123 LEU A C 1
ATOM 980 O O . LEU A 1 123 ? -26.731 -5.785 12.108 1.00 92.38 123 LEU A O 1
ATOM 984 N N . ILE A 1 124 ? -26.534 -3.555 11.895 1.00 92.94 124 ILE A N 1
ATOM 985 C CA . ILE A 1 124 ? -27.856 -3.332 11.301 1.00 92.94 124 ILE A CA 1
ATOM 986 C C . ILE A 1 124 ? -27.650 -3.075 9.814 1.00 92.94 124 ILE A C 1
ATOM 988 O O . ILE A 1 124 ? -26.964 -2.130 9.423 1.00 92.94 124 ILE A O 1
ATOM 992 N N . LEU A 1 125 ? -28.237 -3.920 8.971 1.00 91.19 125 LEU A N 1
ATOM 993 C CA . LEU A 1 125 ? -28.206 -3.684 7.532 1.00 91.19 125 LEU A CA 1
ATOM 994 C C . LEU A 1 125 ? -29.169 -2.549 7.191 1.00 91.19 125 LEU A C 1
ATOM 996 O O . LEU A 1 125 ? -30.366 -2.659 7.432 1.00 91.19 125 LEU A O 1
ATOM 1000 N N . LEU A 1 126 ? -28.654 -1.472 6.605 1.00 92.06 126 LEU A N 1
ATOM 1001 C CA . LEU A 1 126 ? -29.481 -0.338 6.183 1.00 92.06 126 LEU A CA 1
ATOM 1002 C C . LEU A 1 126 ? -30.047 -0.539 4.773 1.00 92.06 126 LEU A C 1
ATOM 1004 O O . LEU A 1 126 ? -31.176 -0.153 4.496 1.00 92.06 126 LEU A O 1
ATOM 1008 N N . ASN A 1 127 ? -29.297 -1.224 3.903 1.00 87.81 127 ASN A N 1
ATOM 1009 C CA . ASN A 1 127 ? -29.612 -1.376 2.483 1.00 87.81 127 ASN A CA 1
ATOM 1010 C C . ASN A 1 127 ? -29.731 -2.855 2.057 1.00 87.81 127 ASN A C 1
ATOM 1012 O O . ASN A 1 127 ? -29.271 -3.770 2.742 1.00 87.81 127 ASN A O 1
ATOM 1016 N N . GLY A 1 128 ? -30.360 -3.099 0.902 1.00 87.56 128 GLY A N 1
ATOM 1017 C CA . GLY A 1 128 ? -30.583 -4.438 0.327 1.00 87.56 128 GLY A CA 1
ATOM 1018 C C . GLY A 1 128 ? -31.957 -5.038 0.651 1.00 87.56 128 GLY A C 1
ATOM 1019 O O . GLY A 1 128 ? -32.875 -4.314 1.004 1.00 87.56 128 GLY A O 1
ATOM 1020 N N . ARG A 1 129 ? -32.128 -6.360 0.515 1.00 88.12 129 ARG A N 1
ATOM 1021 C CA . ARG A 1 129 ? -33.386 -7.064 0.878 1.00 88.12 129 ARG A CA 1
ATOM 1022 C C . ARG A 1 129 ? -33.521 -7.300 2.387 1.00 88.12 129 ARG A C 1
ATOM 1024 O O . ARG A 1 129 ? -34.598 -7.608 2.880 1.00 88.12 129 ARG A O 1
ATOM 1031 N N . HIS A 1 130 ? -32.420 -7.197 3.126 1.00 86.88 130 HIS A N 1
ATOM 1032 C CA . HIS A 1 130 ? -32.379 -7.489 4.556 1.00 86.88 130 HIS A CA 1
ATOM 1033 C C . HIS A 1 130 ? -32.286 -6.228 5.422 1.00 86.88 130 HIS A C 1
ATOM 1035 O O . HIS A 1 130 ? -31.656 -6.267 6.474 1.00 86.88 130 HIS A O 1
ATOM 1041 N N . ARG A 1 131 ? -32.888 -5.118 4.983 1.00 88.88 131 ARG A N 1
ATOM 1042 C CA . ARG A 1 131 ? -32.864 -3.851 5.730 1.00 88.88 131 ARG A CA 1
ATOM 1043 C C . ARG A 1 131 ? -33.502 -4.022 7.109 1.00 88.88 131 ARG A C 1
ATOM 1045 O O . ARG A 1 131 ? -34.420 -4.826 7.262 1.00 88.88 131 ARG A O 1
ATOM 1052 N N . GLY A 1 132 ? -32.981 -3.318 8.108 1.00 89.00 132 GLY A N 1
ATOM 1053 C CA . GLY A 1 132 ? -33.444 -3.360 9.498 1.00 89.00 132 GLY A CA 1
ATOM 1054 C C . GLY A 1 132 ? -33.081 -4.637 10.264 1.00 89.00 132 GLY A C 1
ATOM 1055 O O . GLY A 1 132 ? -33.290 -4.709 11.474 1.00 89.00 132 GLY A O 1
ATOM 1056 N N . LYS A 1 133 ? -32.507 -5.653 9.605 1.00 88.88 133 LYS A N 1
ATOM 1057 C CA . LYS A 1 133 ? -32.134 -6.909 10.266 1.00 88.88 133 LYS A CA 1
ATOM 1058 C C . LYS A 1 133 ? -30.808 -6.751 11.001 1.00 88.88 133 LYS A C 1
ATOM 1060 O O . LYS A 1 133 ? -29.857 -6.171 10.476 1.00 88.88 133 LYS A O 1
ATOM 1065 N N . ARG A 1 134 ? -30.766 -7.314 12.211 1.00 92.06 134 ARG A N 1
ATOM 1066 C CA . ARG A 1 134 ? -29.575 -7.422 13.060 1.00 92.06 134 ARG A CA 1
ATOM 1067 C C . ARG A 1 134 ? -28.792 -8.677 12.680 1.00 92.06 134 ARG A C 1
ATOM 1069 O O . ARG A 1 134 ? -29.352 -9.773 12.676 1.00 92.06 134 ARG A O 1
ATOM 1076 N N . VAL A 1 135 ? -27.519 -8.523 12.336 1.00 91.50 135 VA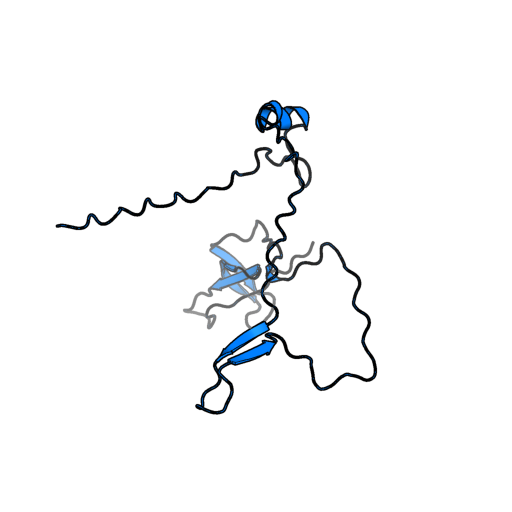L A N 1
ATOM 1077 C CA . VAL A 1 135 ? -26.681 -9.576 11.741 1.00 91.50 135 VAL A CA 1
ATOM 1078 C C . VAL A 1 135 ? -25.291 -9.543 12.390 1.00 91.50 135 VAL A C 1
ATOM 1080 O O . VAL A 1 135 ? -24.834 -8.471 12.768 1.00 91.50 135 VAL A O 1
ATOM 1083 N N . VAL A 1 136 ? -24.610 -10.680 12.552 1.00 92.62 136 VAL A N 1
ATOM 1084 C CA . VAL A 1 136 ? -23.320 -10.759 13.272 1.00 92.62 136 VAL A CA 1
ATOM 1085 C C . VAL A 1 136 ? -22.143 -10.683 12.299 1.00 92.62 136 VAL A C 1
ATOM 1087 O O . VAL A 1 136 ? -22.075 -11.454 11.337 1.00 92.62 136 VAL A O 1
ATOM 1090 N N . PHE A 1 137 ? -21.202 -9.770 12.537 1.00 93.62 137 PHE A N 1
ATOM 1091 C CA . PHE A 1 137 ? -19.987 -9.633 11.731 1.00 93.62 137 PHE A CA 1
ATOM 1092 C C . PHE A 1 137 ? -18.965 -10.732 12.042 1.00 93.62 137 PHE A C 1
ATOM 1094 O O . PHE A 1 137 ? -18.710 -11.032 13.202 1.00 93.62 137 PHE A O 1
ATOM 1101 N N . LEU A 1 138 ? -18.348 -11.311 11.007 1.00 93.00 138 LEU A N 1
ATOM 1102 C CA . LEU A 1 138 ? -17.334 -12.360 11.158 1.00 93.00 138 LEU A CA 1
ATOM 1103 C C . LEU A 1 138 ? -15.925 -11.852 10.864 1.00 93.00 138 LEU A C 1
ATOM 1105 O O . LEU A 1 138 ? -15.041 -11.950 11.704 1.00 93.00 138 LEU A O 1
ATOM 1109 N N . LYS A 1 139 ? -15.692 -11.357 9.645 1.00 94.00 139 LYS A N 1
ATOM 1110 C CA . LYS A 1 139 ? -14.383 -10.850 9.210 1.00 94.00 139 LYS A CA 1
ATOM 1111 C C . LYS A 1 139 ? -14.509 -9.957 7.985 1.00 94.00 139 LYS A C 1
ATOM 1113 O O . LYS A 1 139 ? -15.460 -10.080 7.212 1.00 94.00 139 LYS A O 1
ATOM 1118 N N . GLN A 1 140 ? -13.509 -9.115 7.748 1.00 94.12 140 GLN A N 1
ATOM 1119 C CA . GLN A 1 140 ? -13.386 -8.389 6.487 1.00 94.12 140 GLN A CA 1
ATOM 1120 C C . GLN A 1 140 ? -12.776 -9.299 5.417 1.00 94.12 140 GLN A C 1
ATOM 1122 O O . GLN A 1 140 ? -11.820 -10.037 5.664 1.00 94.12 140 GLN A O 1
ATOM 1127 N N . LEU A 1 141 ? -13.334 -9.262 4.213 1.00 94.25 141 LEU A N 1
ATOM 1128 C CA . LEU A 1 141 ? -12.809 -9.998 3.072 1.00 94.25 141 LEU A CA 1
ATOM 1129 C C . LEU A 1 141 ? -11.662 -9.237 2.413 1.00 94.25 141 LEU A C 1
ATOM 1131 O O . LEU A 1 141 ? -11.564 -8.016 2.512 1.00 94.25 141 LEU A O 1
ATOM 1135 N N . GLN A 1 142 ? -10.851 -9.950 1.629 1.00 92.25 142 GLN A N 1
ATOM 1136 C CA . GLN A 1 142 ? -9.771 -9.342 0.846 1.00 92.25 142 GLN A CA 1
ATOM 1137 C C . GLN A 1 142 ? -10.254 -8.277 -0.141 1.00 92.25 142 GLN A C 1
ATOM 1139 O O . GLN A 1 142 ? -9.436 -7.494 -0.597 1.00 92.25 142 GLN A O 1
ATOM 1144 N N . THR A 1 143 ? -11.547 -8.232 -0.483 1.00 92.56 143 THR A N 1
ATOM 1145 C CA . THR A 1 143 ? -12.139 -7.176 -1.314 1.00 92.56 143 THR A CA 1
ATOM 1146 C C . THR A 1 143 ? -12.496 -5.918 -0.524 1.00 92.56 143 THR A C 1
ATOM 1148 O O . THR A 1 143 ? -12.620 -4.862 -1.135 1.00 92.56 143 THR A O 1
ATOM 1151 N N . GLY A 1 144 ? -12.554 -5.974 0.808 1.00 91.38 144 GLY A N 1
ATOM 1152 C CA . GLY A 1 144 ? -12.969 -4.878 1.694 1.00 91.38 144 GLY A CA 1
ATOM 1153 C C . GLY A 1 144 ? -14.410 -5.009 2.183 1.00 91.38 144 GLY A C 1
ATOM 1154 O O . GLY A 1 144 ? -14.794 -4.330 3.126 1.00 91.38 144 GLY A O 1
ATOM 1155 N N . LEU A 1 145 ? -15.184 -5.915 1.578 1.00 92.38 145 LEU A N 1
ATOM 1156 C CA . LEU A 1 145 ? -16.554 -6.215 1.987 1.00 92.38 145 LEU A CA 1
ATOM 1157 C C . LEU A 1 145 ? -16.576 -6.977 3.311 1.00 92.38 145 LEU A C 1
ATOM 1159 O O . LEU A 1 145 ? -15.660 -7.746 3.618 1.00 92.38 145 LEU A O 1
ATOM 1163 N N . LEU A 1 146 ? -17.654 -6.802 4.064 1.00 93.19 146 LEU A N 1
ATOM 1164 C CA . LEU A 1 146 ? -17.833 -7.457 5.351 1.00 93.19 146 LEU A CA 1
ATOM 1165 C C . LEU A 1 146 ? -18.441 -8.845 5.133 1.00 93.19 146 LEU A C 1
ATOM 1167 O O . LEU A 1 146 ? -19.389 -8.993 4.368 1.00 93.19 146 LEU A O 1
ATOM 1171 N N . LEU A 1 147 ? -17.904 -9.876 5.783 1.00 92.38 147 LEU A N 1
ATOM 1172 C CA . LEU A 1 147 ? -18.550 -11.183 5.860 1.00 92.38 147 LEU A CA 1
ATOM 1173 C C . LEU A 1 147 ? -19.450 -11.203 7.090 1.00 92.38 147 LEU A C 1
ATOM 1175 O O . LEU A 1 147 ? -18.974 -10.979 8.204 1.00 92.38 147 LEU A O 1
ATOM 1179 N N . VAL A 1 148 ? -20.736 -11.475 6.885 1.00 91.25 148 VAL A N 1
ATOM 1180 C CA . VAL A 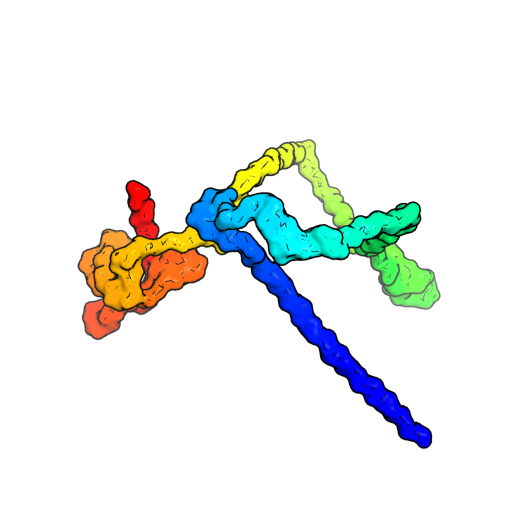1 148 ? -21.745 -11.360 7.941 1.00 91.25 148 VAL A CA 1
ATOM 1181 C C . VAL A 1 148 ? -22.652 -12.594 7.938 1.00 91.25 148 VAL A C 1
ATOM 1183 O O . VAL A 1 148 ? -22.976 -13.126 6.871 1.00 91.25 148 VAL A O 1
ATOM 1186 N N . THR A 1 149 ? -23.044 -13.054 9.128 1.00 87.75 149 THR A N 1
ATOM 1187 C CA . THR A 1 149 ? -23.916 -14.219 9.346 1.00 87.75 149 THR A CA 1
ATOM 1188 C C . THR A 1 149 ? -25.189 -13.842 10.106 1.00 87.75 149 THR A C 1
ATOM 1190 O O . THR A 1 149 ? -25.142 -13.157 11.131 1.00 87.75 149 THR A O 1
ATOM 1193 N N . GLY A 1 150 ? -26.350 -14.260 9.599 1.00 76.00 150 GLY A N 1
ATOM 1194 C CA . GLY A 1 150 ? -27.622 -14.128 10.314 1.00 76.00 150 GLY A CA 1
ATOM 1195 C C . GLY A 1 150 ? -27.881 -15.335 11.217 1.00 76.00 150 GLY A C 1
ATOM 1196 O O . GLY A 1 150 ? -27.425 -16.435 10.922 1.00 76.00 150 GLY A O 1
ATOM 1197 N N . LYS A 1 151 ? -28.658 -15.167 12.299 1.00 69.19 151 LYS A N 1
ATOM 1198 C CA . LYS A 1 151 ? -29.202 -16.318 13.044 1.00 69.19 151 LYS A CA 1
ATOM 1199 C C . LYS A 1 151 ? -30.139 -17.103 12.112 1.00 69.19 151 LYS A C 1
ATOM 1201 O O . LYS A 1 151 ? -31.272 -16.679 11.886 1.00 69.19 151 LYS A O 1
ATOM 1206 N N . LEU A 1 152 ? -29.655 -18.230 11.586 1.00 57.66 152 LEU A N 1
ATOM 1207 C CA . LEU A 1 152 ? -30.321 -19.036 10.552 1.00 57.66 152 LEU A CA 1
ATOM 1208 C C . LEU A 1 152 ? -31.731 -19.513 10.952 1.00 57.66 152 LEU A C 1
ATOM 1210 O O . LEU A 1 152 ? -32.589 -19.642 10.090 1.00 57.66 152 LEU A O 1
ATOM 1214 N N . ILE A 1 153 ? -32.001 -19.685 12.252 1.00 55.03 153 ILE A N 1
ATOM 1215 C CA . ILE A 1 153 ? -33.263 -20.245 12.780 1.00 55.03 153 ILE A CA 1
ATOM 1216 C C . ILE A 1 153 ? -34.476 -19.321 12.553 1.00 55.03 153 ILE A C 1
ATOM 1218 O O . ILE A 1 153 ? -35.597 -19.799 12.441 1.00 55.03 153 ILE A O 1
ATOM 1222 N N . LYS A 1 154 ? -34.281 -17.996 12.466 1.00 50.12 154 LYS A N 1
ATOM 1223 C CA . LYS A 1 154 ? -35.381 -17.030 12.253 1.00 50.12 154 LYS A CA 1
ATOM 1224 C C . LYS A 1 154 ? -35.310 -16.308 10.906 1.00 50.12 154 LYS A C 1
ATOM 1226 O O . LYS A 1 154 ? -36.235 -15.575 10.568 1.00 50.12 154 LYS A O 1
ATOM 1231 N N . LEU A 1 155 ? -34.227 -16.452 10.135 1.00 43.22 155 LEU A N 1
ATOM 1232 C CA . LEU A 1 155 ? -34.014 -15.637 8.941 1.00 43.22 155 LEU A CA 1
ATOM 1233 C C . LEU A 1 155 ? -33.109 -16.284 7.881 1.00 43.22 155 LEU A C 1
ATOM 1235 O O . LEU A 1 155 ? -31.957 -16.618 8.138 1.00 43.22 155 LEU A O 1
ATOM 1239 N N . SER A 1 156 ? -33.622 -16.306 6.649 1.00 50.97 156 SER A N 1
ATOM 1240 C CA . SER A 1 156 ? -33.026 -16.781 5.390 1.00 50.97 156 SER A CA 1
ATOM 1241 C C . SER A 1 156 ? -31.793 -15.979 4.909 1.00 50.97 156 SER A C 1
ATOM 1243 O O . SER A 1 156 ? -31.803 -15.401 3.815 1.00 50.97 156 SER A O 1
ATOM 1245 N N . LEU A 1 157 ? -30.748 -15.849 5.728 1.00 55.59 157 LEU A N 1
ATOM 1246 C CA . LEU A 1 157 ? -29.545 -15.077 5.396 1.00 55.59 157 LEU A CA 1
ATOM 1247 C C . LEU A 1 157 ? -28.315 -15.991 5.407 1.00 55.59 157 LEU A C 1
ATOM 1249 O O . LEU A 1 157 ? -27.575 -16.053 6.384 1.00 55.59 157 LEU A O 1
ATOM 1253 N N . LEU A 1 158 ? -28.109 -16.693 4.291 1.00 55.22 158 LEU A N 1
ATOM 1254 C CA . LEU A 1 158 ? -26.871 -17.416 4.013 1.00 55.22 158 LEU A CA 1
ATOM 1255 C C . LEU A 1 158 ? -25.813 -16.408 3.523 1.00 55.22 158 LEU A C 1
ATOM 1257 O O . LEU A 1 158 ? -26.105 -15.594 2.646 1.00 55.22 158 LEU A O 1
ATOM 1261 N N . PHE A 1 159 ? -24.633 -16.421 4.152 1.00 59.69 159 PHE A N 1
ATOM 1262 C CA . PHE A 1 159 ? -23.425 -15.619 3.881 1.00 59.69 159 PHE A CA 1
ATOM 1263 C C . PHE A 1 159 ? -23.552 -14.516 2.810 1.00 59.69 159 PHE A C 1
ATOM 1265 O O . PHE A 1 159 ? -23.316 -14.739 1.621 1.00 59.69 159 PHE A O 1
ATOM 1272 N N . ARG A 1 160 ? -23.851 -13.283 3.236 1.00 62.03 160 ARG A N 1
ATOM 1273 C CA . ARG A 1 160 ? -23.877 -12.101 2.353 1.00 62.03 160 ARG A CA 1
ATOM 1274 C C . ARG A 1 160 ? -22.688 -11.174 2.600 1.00 62.03 160 ARG A C 1
ATOM 1276 O O . ARG A 1 160 ? -22.085 -11.192 3.671 1.00 62.03 160 ARG A O 1
ATOM 1283 N N . LYS A 1 161 ? -22.369 -10.363 1.581 1.00 70.19 161 LYS A N 1
ATOM 1284 C CA . LYS A 1 161 ? -21.246 -9.411 1.557 1.00 70.19 161 LYS A CA 1
ATOM 1285 C C . LYS A 1 161 ? -21.725 -7.951 1.559 1.00 70.19 161 LYS A C 1
ATOM 1287 O O . LYS A 1 161 ? -21.736 -7.330 0.497 1.00 70.19 161 LYS A O 1
ATOM 1292 N N . PRO A 1 162 ? -22.182 -7.401 2.695 1.00 69.12 162 PRO A N 1
ATOM 1293 C CA . PRO A 1 162 ? -22.513 -5.984 2.787 1.00 69.12 162 PRO A CA 1
ATOM 1294 C C . PRO A 1 162 ? -21.276 -5.090 2.625 1.00 69.12 162 PRO A C 1
ATOM 1296 O O . PRO A 1 162 ? -20.146 -5.476 2.946 1.00 69.12 162 PRO A O 1
ATOM 1299 N N . CYS A 1 163 ? -21.511 -3.888 2.103 1.00 71.12 163 CYS A N 1
ATOM 1300 C CA . CYS A 1 163 ? -20.509 -2.837 2.000 1.00 71.12 163 CYS A CA 1
ATOM 1301 C C . CYS A 1 163 ? -20.495 -1.976 3.266 1.00 71.12 163 CYS A C 1
ATOM 1303 O O . CYS A 1 163 ? -21.526 -1.744 3.895 1.00 71.12 163 CYS A O 1
ATOM 1305 N N . GLU A 1 164 ? -19.312 -1.488 3.616 1.00 73.62 164 GLU A N 1
ATOM 1306 C CA . GLU A 1 164 ? -19.150 -0.412 4.583 1.00 73.62 164 GLU A CA 1
ATOM 1307 C C . GLU A 1 164 ? -19.153 0.912 3.812 1.00 73.62 164 GLU A C 1
ATOM 1309 O O . GLU A 1 164 ? -18.327 1.109 2.919 1.00 73.62 164 GLU A O 1
ATOM 1314 N N . SER A 1 165 ? -20.097 1.805 4.115 1.00 66.25 165 SER A N 1
ATOM 1315 C CA . SER A 1 165 ? -20.048 3.189 3.648 1.00 66.25 165 SER A CA 1
ATOM 1316 C C . SER A 1 165 ? -19.120 3.961 4.579 1.00 66.25 165 SER A C 1
ATOM 1318 O O . SER A 1 165 ? -19.497 4.314 5.697 1.00 66.25 165 SER A O 1
ATOM 1320 N N . THR A 1 166 ? -17.884 4.187 4.147 1.00 51.03 166 THR A N 1
ATOM 1321 C CA . THR A 1 166 ? -16.992 5.125 4.826 1.00 51.03 166 THR A CA 1
ATOM 1322 C C . THR A 1 166 ? -17.460 6.539 4.503 1.00 51.03 166 THR A C 1
ATOM 1324 O O . THR A 1 166 ? -17.093 7.091 3.467 1.00 51.03 166 THR A O 1
ATOM 1327 N N . SER A 1 167 ? -18.303 7.102 5.365 1.00 45.69 167 SER A N 1
ATOM 1328 C CA . SER A 1 167 ? -18.430 8.553 5.479 1.00 45.69 167 SER A CA 1
ATOM 1329 C C . SER A 1 167 ? -17.133 9.047 6.116 1.00 45.69 167 SER A C 1
ATOM 1331 O O . SER A 1 167 ? -16.778 8.570 7.197 1.00 45.69 167 SER A O 1
ATOM 1333 N N . TYR A 1 168 ? -16.388 9.875 5.387 1.00 38.56 168 TYR A N 1
ATOM 1334 C CA . TYR A 1 168 ? -15.218 10.574 5.917 1.00 38.56 168 TYR A CA 1
ATOM 1335 C C . TYR A 1 168 ? -15.638 11.626 6.937 1.00 38.56 168 TYR A C 1
ATOM 1337 O O . TYR A 1 168 ? -16.724 12.214 6.735 1.00 38.56 168 TYR A O 1
#

Sequence (168 aa):
MHSMAGEQAEKKVRRHHASRNPVLARGIGKYSRSAMYARKALYKRKYKAPETKIEKKKVKPPATVTKTVGGDKNGGSRVVKLRKMPRYYPTEDVPRKLLSHGKKPFSKHKRHLRSSITPGTVLILLNGRHRGKRVVFLKQLQTGLLLVTGKLIKLSLLFRKPCESTSY

pLDDT: mean 82.55, std 15.39, range [38.56, 96.5]

Organism: Aquarana catesbeiana (NCBI:txid8400)

InterPro domains:
  IPR000915 Large ribosomal subunit protein eL6 [PTHR10715] (17-150)
  IPR005568 Large ribosomal subunit protein uL6, N-terminal [PF03868] (11-68)
  IPR008991 Translation protein SH3-like domain superfamily [SSF50104] (114-156)
  IPR014722 Large ribosomal subunit protein uL2, domain 2 [G3DSA:2.30.30.30] (115-165)